Protein AF-X1FJ82-F1 (afdb_monomer)

Radius of gyration: 16.82 Å; Cα contacts (8 Å, |Δi|>4): 14; chains: 1; bounding box: 36×18×48 Å

Sequence (65 aa):
KMFEKVSIKEIEKIKERLEAELEEKSLPFHRGKEIESLLVHIDTWLEWRDDQEQKRYKEIIQSES

Secondary structure (DSSP, 8-state):
-PPP---HHHHHHHHHHHHHHHT-TT--HHHHHHHHHHHHHHHHHHHHHHHHHHHHHHHHHHH--

Foldseek 3Di:
DDDDDDDLVNLVVVLVVLVVQLPDPPRDPVSNVVSVVSNVVSVVVVVVVVVVVVVVVVVVVVVVD

Structure (mmCIF, N/CA/C/O backbone):
data_AF-X1FJ82-F1
#
_entry.id   AF-X1FJ82-F1
#
loop_
_atom_site.group_PDB
_atom_site.id
_atom_site.type_symbol
_atom_site.label_atom_id
_atom_site.label_alt_id
_atom_site.label_comp_id
_atom_site.label_asym_id
_atom_site.label_entity_id
_atom_site.label_seq_id
_atom_site.pdbx_PDB_ins_code
_atom_site.Cartn_x
_atom_site.Cartn_y
_atom_site.Cartn_z
_atom_site.occupancy
_atom_site.B_iso_or_equiv
_atom_site.auth_seq_id
_atom_site.auth_comp_id
_atom_site.auth_asym_id
_atom_site.auth_atom_id
_atom_site.pdbx_PDB_model_num
ATOM 1 N N . LYS A 1 1 ? -22.631 14.055 -7.754 1.00 56.78 1 LYS A N 1
ATOM 2 C CA . LYS A 1 1 ? -21.864 12.817 -8.034 1.00 56.78 1 LYS A CA 1
ATOM 3 C C . LYS A 1 1 ? -21.323 12.341 -6.689 1.00 56.78 1 LYS A C 1
ATOM 5 O O . LYS A 1 1 ? -20.614 13.118 -6.067 1.00 56.78 1 LYS A O 1
ATOM 10 N N . MET A 1 2 ? -21.770 11.195 -6.175 1.00 66.00 2 MET A N 1
ATOM 11 C CA . MET A 1 2 ? -21.290 10.662 -4.893 1.00 66.00 2 MET A CA 1
ATOM 12 C C . MET A 1 2 ? -19.945 9.987 -5.168 1.00 66.00 2 MET A C 1
ATOM 14 O O . MET A 1 2 ? -19.851 9.217 -6.121 1.00 66.00 2 MET A O 1
ATOM 18 N N . PHE A 1 3 ? -18.898 10.345 -4.430 1.00 71.06 3 PHE A N 1
ATOM 19 C CA . PHE A 1 3 ? -17.637 9.615 -4.518 1.00 71.06 3 PHE A CA 1
ATOM 20 C C . PHE A 1 3 ? -17.859 8.230 -3.909 1.00 71.06 3 PHE A C 1
ATOM 22 O O . PHE A 1 3 ? -18.322 8.126 -2.773 1.00 71.06 3 PHE A O 1
ATOM 29 N N . GLU A 1 4 ? -17.588 7.180 -4.679 1.00 75.25 4 GLU A N 1
ATOM 30 C CA . GLU A 1 4 ? -17.640 5.811 -4.177 1.00 75.25 4 GLU A CA 1
ATOM 31 C C . GLU A 1 4 ? -16.433 5.554 -3.276 1.00 75.25 4 GLU A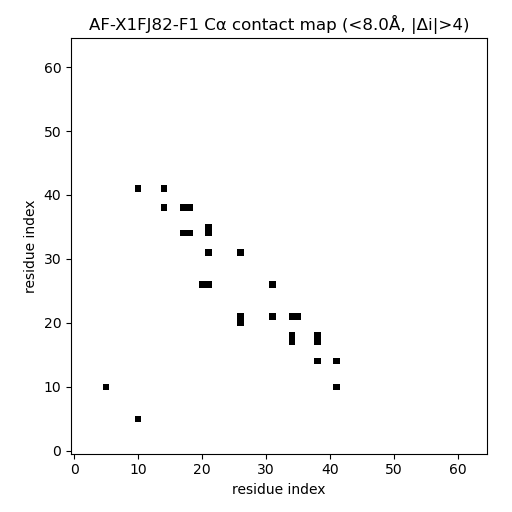 C 1
ATOM 33 O O . GLU A 1 4 ? -15.320 6.018 -3.537 1.00 75.25 4 GLU A O 1
ATOM 38 N N . LYS A 1 5 ? -16.667 4.838 -2.176 1.00 79.12 5 LYS A N 1
ATOM 39 C CA . LYS A 1 5 ? -15.601 4.470 -1.252 1.00 79.12 5 LYS A CA 1
ATOM 40 C C . LYS A 1 5 ? -14.763 3.374 -1.906 1.00 79.12 5 LYS A C 1
ATOM 42 O O . LYS A 1 5 ? -15.268 2.277 -2.120 1.00 79.12 5 LYS A O 1
ATOM 47 N N . VAL A 1 6 ? -13.496 3.668 -2.180 1.00 80.00 6 VAL A N 1
ATOM 48 C CA . VAL A 1 6 ? -12.534 2.669 -2.663 1.00 80.00 6 VAL A CA 1
ATOM 49 C C . VAL A 1 6 ? -12.364 1.586 -1.598 1.00 80.00 6 VAL A C 1
ATOM 51 O O . VAL A 1 6 ? -12.213 1.887 -0.408 1.00 80.00 6 VAL A O 1
ATOM 54 N N . SER A 1 7 ? -12.421 0.320 -2.009 1.00 89.19 7 SER A N 1
ATOM 55 C CA . SER A 1 7 ? -12.204 -0.802 -1.100 1.00 89.19 7 SER A CA 1
ATOM 56 C C . SER A 1 7 ? -10.712 -1.009 -0.830 1.00 89.19 7 SER A C 1
ATOM 58 O O . SER A 1 7 ? -9.870 -0.776 -1.696 1.00 89.19 7 SER A O 1
ATOM 60 N N . ILE A 1 8 ? -10.362 -1.506 0.361 1.00 90.25 8 ILE A N 1
ATOM 61 C CA . ILE A 1 8 ? -8.950 -1.782 0.677 1.00 90.25 8 ILE A CA 1
ATOM 62 C C . ILE A 1 8 ? -8.368 -2.827 -0.283 1.00 90.25 8 ILE A C 1
ATOM 64 O O . ILE A 1 8 ? -7.256 -2.657 -0.764 1.00 90.25 8 ILE A O 1
ATOM 68 N N . LYS A 1 9 ? -9.160 -3.831 -0.671 1.00 92.00 9 LYS A N 1
ATOM 69 C CA . LYS A 1 9 ? -8.747 -4.836 -1.661 1.00 92.00 9 LYS A CA 1
ATOM 70 C C . LYS A 1 9 ? -8.347 -4.227 -3.004 1.00 92.00 9 LYS A C 1
ATOM 72 O O . LYS A 1 9 ? -7.511 -4.787 -3.702 1.00 92.00 9 LYS A O 1
ATOM 77 N N . GLU A 1 10 ? -8.969 -3.124 -3.415 1.00 93.06 10 GLU A N 1
ATOM 78 C CA . GLU A 1 10 ? -8.567 -2.421 -4.638 1.00 93.06 10 GLU A CA 1
ATOM 79 C C . GLU A 1 10 ? -7.235 -1.693 -4.455 1.00 93.06 10 GLU A C 1
ATOM 81 O O . GLU A 1 10 ? -6.406 -1.723 -5.360 1.00 93.06 10 GLU A O 1
ATOM 86 N N . ILE A 1 11 ? -7.005 -1.093 -3.286 1.00 94.25 11 ILE A N 1
ATOM 87 C CA . ILE A 1 11 ? -5.749 -0.406 -2.953 1.00 94.25 11 ILE A CA 1
ATOM 88 C C . ILE A 1 11 ? -4.591 -1.404 -2.842 1.00 94.25 11 ILE A C 1
ATOM 90 O O . ILE A 1 11 ? -3.533 -1.159 -3.415 1.00 94.25 11 ILE A O 1
ATOM 94 N N . GLU A 1 12 ? -4.803 -2.555 -2.203 1.00 94.94 12 GLU A N 1
ATOM 95 C CA . GLU A 1 12 ? -3.821 -3.648 -2.128 1.00 94.94 12 GLU A CA 1
ATOM 96 C C . GLU A 1 12 ? -3.446 -4.155 -3.525 1.00 94.94 12 GLU A C 1
ATOM 98 O O . GLU A 1 12 ? -2.269 -4.252 -3.853 1.00 94.94 12 GLU A O 1
ATOM 103 N N . LYS A 1 13 ? -4.429 -4.355 -4.413 1.00 96.38 13 LYS A N 1
ATOM 104 C CA . LYS A 1 13 ? -4.155 -4.726 -5.812 1.00 96.38 13 LYS A CA 1
ATOM 105 C C . LYS A 1 13 ? -3.379 -3.656 -6.579 1.00 96.38 13 LYS A C 1
ATOM 107 O O . LYS A 1 13 ? -2.618 -3.983 -7.487 1.00 96.38 13 LYS A O 1
ATOM 112 N N . ILE A 1 14 ? -3.606 -2.374 -6.289 1.00 96.00 14 ILE A N 1
ATOM 113 C CA . ILE A 1 14 ? -2.824 -1.286 -6.893 1.00 96.00 14 ILE A CA 1
ATOM 114 C C . ILE A 1 14 ? -1.384 -1.343 -6.383 1.00 96.00 14 ILE A C 1
ATOM 116 O O . ILE A 1 14 ? -0.468 -1.238 -7.196 1.00 96.00 14 ILE A O 1
ATOM 120 N N . LYS A 1 15 ? -1.191 -1.559 -5.077 1.00 97.12 15 LYS A N 1
ATOM 121 C CA . LYS A 1 15 ? 0.128 -1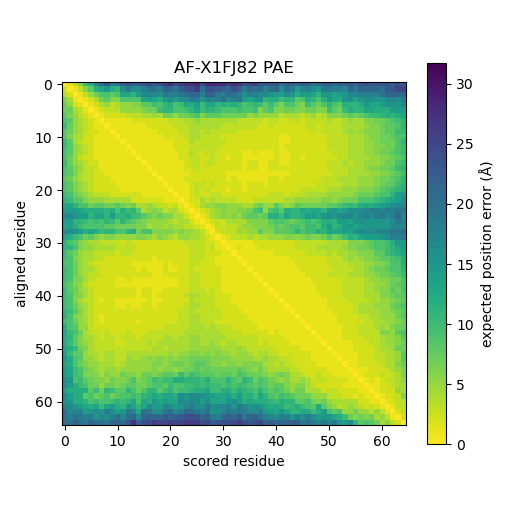.734 -4.465 1.00 97.12 15 LYS A CA 1
ATOM 122 C C . LYS A 1 15 ? 0.901 -2.881 -5.119 1.00 97.12 15 LYS A C 1
ATOM 124 O O . LYS A 1 15 ? 1.982 -2.639 -5.639 1.00 97.12 15 LYS A O 1
ATOM 129 N N . GLU A 1 16 ? 0.304 -4.070 -5.209 1.00 97.31 16 GLU A N 1
ATOM 130 C CA . GLU A 1 16 ? 0.921 -5.253 -5.836 1.00 97.31 16 GLU A CA 1
ATOM 131 C C . GLU A 1 16 ? 1.364 -4.978 -7.283 1.00 97.31 16 GLU A C 1
ATOM 133 O O . GLU A 1 16 ? 2.447 -5.374 -7.710 1.00 97.31 16 GLU A O 1
ATOM 138 N N . ARG A 1 17 ? 0.535 -4.266 -8.057 1.00 97.12 17 ARG A N 1
ATOM 139 C CA . ARG A 1 17 ? 0.867 -3.899 -9.442 1.00 97.12 17 ARG A CA 1
ATOM 140 C C . ARG A 1 17 ? 2.029 -2.915 -9.525 1.00 97.12 17 ARG A C 1
ATOM 142 O O . ARG A 1 17 ? 2.826 -3.019 -10.449 1.00 97.12 17 ARG A O 1
ATOM 149 N N . LEU A 1 18 ? 2.097 -1.960 -8.601 1.00 96.38 18 LEU A N 1
ATOM 150 C CA . LEU A 1 18 ? 3.180 -0.982 -8.524 1.00 96.38 18 LEU A CA 1
ATOM 151 C C . LEU A 1 18 ? 4.500 -1.642 -8.104 1.00 96.38 18 LEU A C 1
ATOM 153 O O . LEU A 1 18 ? 5.534 -1.341 -8.690 1.00 96.38 18 LEU A O 1
ATOM 157 N N . GLU A 1 19 ? 4.462 -2.569 -7.146 1.00 96.38 19 GLU A N 1
ATOM 158 C CA . GLU A 1 19 ? 5.627 -3.368 -6.741 1.00 96.38 19 GLU A CA 1
ATOM 159 C C . GLU A 1 19 ? 6.154 -4.207 -7.912 1.00 96.38 19 GLU A C 1
ATOM 161 O O . GLU A 1 19 ? 7.347 -4.165 -8.206 1.00 96.38 19 GLU A O 1
ATOM 166 N N . ALA A 1 20 ? 5.265 -4.884 -8.647 1.00 95.75 20 ALA A N 1
ATOM 167 C CA . ALA A 1 20 ? 5.645 -5.647 -9.834 1.00 95.75 20 ALA A CA 1
ATOM 168 C C . ALA A 1 20 ? 6.242 -4.761 -10.943 1.00 95.75 20 ALA A C 1
ATOM 170 O O . ALA A 1 20 ? 7.227 -5.143 -11.571 1.00 95.75 20 ALA A O 1
ATOM 171 N N . GLU A 1 21 ? 5.675 -3.569 -11.169 1.00 94.38 21 GLU A N 1
ATOM 172 C CA . GLU A 1 21 ? 6.203 -2.603 -12.141 1.00 94.38 21 GLU A CA 1
ATOM 173 C C . GLU A 1 21 ? 7.611 -2.120 -11.738 1.00 94.38 21 GLU A C 1
ATOM 175 O O . GLU A 1 21 ? 8.476 -1.943 -12.595 1.00 94.38 21 GLU A O 1
ATOM 180 N N . LEU A 1 22 ? 7.884 -1.962 -10.438 1.00 93.00 22 LEU A N 1
ATOM 181 C CA . LEU A 1 22 ? 9.195 -1.538 -9.935 1.00 93.00 22 LEU A CA 1
ATOM 182 C C . LEU A 1 22 ? 10.302 -2.577 -10.190 1.00 93.00 22 LEU A C 1
ATOM 184 O O . LEU A 1 22 ? 11.466 -2.210 -10.357 1.00 93.00 22 LEU A O 1
ATOM 188 N N . GLU A 1 23 ? 9.950 -3.863 -10.252 1.00 91.75 23 GLU A N 1
ATOM 189 C CA . GLU A 1 23 ? 10.877 -4.958 -10.566 1.00 91.75 23 GLU A CA 1
ATOM 190 C C . GLU A 1 23 ? 11.199 -5.073 -12.072 1.00 91.75 23 GLU A C 1
ATOM 192 O O . GLU A 1 23 ? 12.099 -5.828 -12.471 1.00 91.75 23 GLU A O 1
ATOM 197 N N . GLU A 1 24 ? 10.506 -4.325 -12.939 1.00 91.69 24 GLU A N 1
ATOM 198 C CA . GLU A 1 24 ? 10.733 -4.377 -14.380 1.00 91.69 24 GLU A CA 1
ATOM 199 C C . GLU A 1 24 ? 12.092 -3.779 -14.778 1.00 91.69 24 GLU A C 1
ATOM 201 O O . GLU A 1 24 ? 12.387 -2.598 -14.598 1.00 91.69 24 GLU A O 1
ATOM 206 N N . LYS A 1 25 ? 12.924 -4.586 -15.450 1.00 75.44 25 LYS A N 1
ATOM 207 C CA . LYS A 1 25 ? 14.269 -4.177 -15.906 1.00 75.44 25 LYS A CA 1
ATOM 208 C C . LYS A 1 25 ? 14.275 -3.002 -16.893 1.00 75.44 25 LYS A C 1
ATOM 210 O O . LYS A 1 25 ? 15.319 -2.387 -17.087 1.00 75.44 25 LYS A O 1
ATOM 21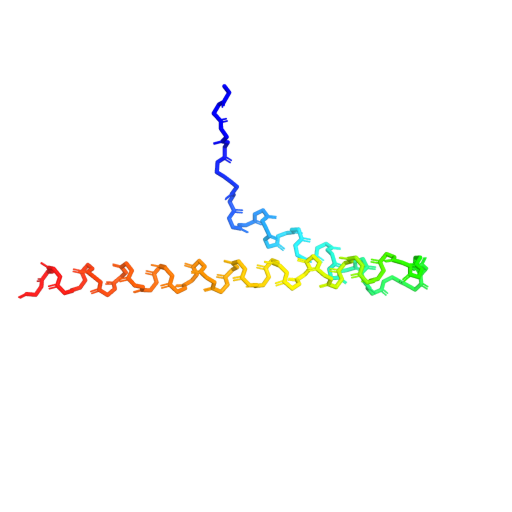5 N N . SER A 1 26 ? 13.151 -2.734 -17.557 1.00 86.56 26 SER A N 1
ATOM 216 C CA . SER A 1 26 ? 12.997 -1.681 -18.570 1.00 86.56 26 SER A CA 1
ATOM 217 C C . SER A 1 26 ? 12.317 -0.415 -18.048 1.00 86.56 26 SER A C 1
ATOM 219 O O . SER A 1 26 ? 11.912 0.427 -18.851 1.00 86.56 26 SER A O 1
ATOM 221 N N . LEU A 1 27 ? 12.176 -0.270 -16.730 1.00 88.00 27 LEU A N 1
ATOM 222 C CA . LEU A 1 27 ? 11.478 0.861 -16.142 1.00 88.00 27 LEU A CA 1
ATOM 223 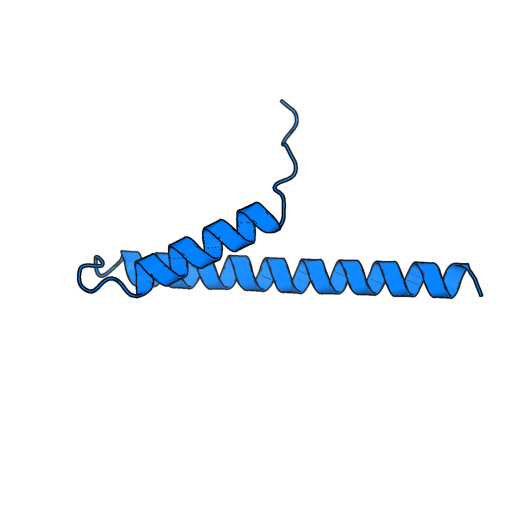C C . LEU A 1 27 ? 12.177 2.197 -16.474 1.00 88.00 27 LEU A C 1
ATOM 225 O O . LEU A 1 27 ? 13.382 2.345 -16.240 1.00 88.00 27 LEU A O 1
ATOM 229 N N . PRO A 1 28 ? 11.452 3.206 -16.992 1.00 89.69 28 PRO A N 1
ATOM 230 C CA . PRO A 1 28 ? 12.014 4.536 -17.196 1.00 89.69 28 PRO A CA 1
ATOM 231 C C . PRO A 1 28 ? 12.545 5.135 -15.885 1.00 89.69 28 PRO A C 1
ATOM 233 O O . PRO A 1 28 ? 11.904 5.032 -14.842 1.00 89.69 28 PRO A O 1
ATOM 236 N N . PHE A 1 29 ? 13.677 5.844 -15.937 1.00 79.00 29 PHE A N 1
ATOM 237 C CA . PHE A 1 29 ? 14.369 6.354 -14.740 1.00 79.00 29 PHE A CA 1
ATOM 238 C C . PHE A 1 29 ? 13.478 7.179 -13.790 1.00 79.00 29 PHE A C 1
ATOM 240 O O . PHE A 1 29 ? 13.568 7.050 -12.572 1.00 79.00 29 PHE A O 1
ATOM 247 N N . HIS A 1 30 ? 12.597 8.025 -14.332 1.00 88.69 30 HIS A N 1
ATOM 248 C CA . HIS A 1 30 ? 11.692 8.847 -13.520 1.00 88.69 30 HIS A CA 1
ATOM 249 C C . HIS A 1 30 ? 10.530 8.049 -12.925 1.00 88.69 30 HIS A C 1
ATOM 251 O O . HIS A 1 30 ? 10.050 8.383 -11.845 1.00 88.69 30 HIS A O 1
ATOM 257 N N . ARG A 1 31 ? 10.130 6.964 -13.594 1.00 93.75 31 ARG A N 1
ATOM 258 C CA . ARG A 1 31 ? 8.990 6.144 -13.202 1.00 93.75 31 ARG A CA 1
ATOM 259 C C . ARG A 1 31 ? 9.256 5.381 -11.906 1.00 93.75 31 ARG A C 1
ATOM 261 O O . ARG A 1 31 ? 8.365 5.308 -11.072 1.00 93.75 31 ARG A O 1
ATOM 268 N N . GLY A 1 32 ? 10.488 4.914 -11.688 1.00 93.56 32 GLY A N 1
ATOM 269 C CA . GLY A 1 32 ? 10.871 4.261 -10.428 1.00 93.56 32 GLY A CA 1
ATOM 270 C C . GLY A 1 32 ? 10.603 5.140 -9.206 1.00 93.56 32 GLY A C 1
ATOM 271 O O . GLY A 1 32 ? 9.904 4.725 -8.289 1.00 93.56 32 GLY A O 1
ATOM 272 N N . LYS A 1 33 ? 11.047 6.403 -9.244 1.00 93.12 33 LYS A N 1
ATOM 273 C CA . LYS A 1 33 ? 10.826 7.357 -8.142 1.00 93.12 33 LYS A CA 1
ATOM 274 C C . LYS A 1 33 ? 9.353 7.699 -7.927 1.00 93.12 33 LYS A C 1
ATOM 276 O O . LYS A 1 33 ? 8.926 7.910 -6.795 1.00 93.12 33 LYS A O 1
ATOM 281 N N . GLU A 1 34 ? 8.578 7.790 -9.007 1.00 95.62 34 GLU A N 1
ATOM 282 C CA . GLU A 1 34 ? 7.130 7.997 -8.913 1.00 95.62 34 GLU A CA 1
ATOM 283 C C . GLU A 1 34 ? 6.448 6.811 -8.228 1.00 95.62 34 GLU A C 1
ATOM 285 O O . GLU A 1 34 ? 5.645 7.013 -7.320 1.00 95.62 34 GLU A O 1
ATOM 290 N N . ILE A 1 35 ? 6.794 5.585 -8.631 1.00 95.88 35 ILE A N 1
ATOM 291 C CA . ILE A 1 35 ? 6.255 4.358 -8.043 1.00 95.88 35 ILE A CA 1
ATOM 292 C C . ILE A 1 35 ? 6.624 4.262 -6.562 1.00 95.88 35 ILE A C 1
ATOM 294 O O . ILE A 1 35 ? 5.735 4.063 -5.741 1.00 95.88 35 ILE A O 1
ATOM 298 N N . GLU A 1 36 ? 7.891 4.479 -6.201 1.00 95.12 36 GLU A N 1
ATOM 299 C CA . GLU A 1 36 ? 8.337 4.508 -4.801 1.00 95.12 36 GLU A CA 1
ATOM 300 C C . GLU A 1 36 ? 7.529 5.518 -3.974 1.00 95.12 36 GLU A C 1
ATOM 302 O O . GLU A 1 36 ? 7.052 5.203 -2.884 1.00 95.12 36 GLU A O 1
ATOM 307 N N . SER A 1 37 ? 7.310 6.725 -4.509 1.00 96.44 37 SER A N 1
ATOM 308 C CA . SER A 1 37 ? 6.507 7.748 -3.835 1.00 96.44 37 SER A CA 1
ATOM 309 C C . SER A 1 37 ? 5.053 7.307 -3.639 1.00 96.44 37 SER A C 1
ATOM 311 O O . SER A 1 37 ? 4.497 7.500 -2.554 1.00 96.44 37 SER A O 1
ATOM 313 N N . LEU A 1 38 ? 4.443 6.685 -4.653 1.00 97.06 38 LEU A N 1
ATOM 314 C CA . LEU A 1 38 ? 3.078 6.160 -4.577 1.00 97.06 38 LEU A CA 1
ATOM 315 C C . LEU A 1 38 ? 2.957 5.024 -3.558 1.00 97.06 38 LEU A C 1
ATOM 317 O O . LEU A 1 38 ? 2.005 5.021 -2.778 1.00 97.06 38 LEU A O 1
ATOM 321 N N . LEU A 1 39 ? 3.922 4.104 -3.526 1.00 97.62 39 LEU A N 1
ATOM 322 C CA . LEU A 1 39 ? 3.959 3.006 -2.559 1.00 97.62 39 LEU A CA 1
ATOM 323 C C . LEU A 1 39 ? 4.007 3.537 -1.122 1.00 97.62 39 LEU A C 1
ATOM 325 O O . LEU A 1 39 ? 3.178 3.141 -0.308 1.00 97.62 39 LEU A O 1
ATOM 329 N N . VAL A 1 40 ? 4.860 4.530 -0.841 1.00 97.56 40 VAL A N 1
ATOM 330 C CA . VAL A 1 40 ? 4.925 5.179 0.483 1.00 97.56 40 VAL A CA 1
ATOM 331 C C . VAL A 1 40 ? 3.579 5.786 0.893 1.00 97.56 40 VAL A C 1
ATOM 333 O O . VAL A 1 40 ? 3.170 5.668 2.050 1.00 97.56 40 VAL A O 1
ATOM 336 N N . HIS A 1 41 ? 2.868 6.432 -0.036 1.00 96.31 41 HIS A N 1
ATOM 337 C CA . HIS A 1 41 ? 1.552 7.007 0.259 1.00 96.31 41 HIS A CA 1
ATOM 338 C C . HIS A 1 41 ? 0.506 5.926 0.546 1.00 96.31 41 HIS A C 1
ATOM 340 O O . HIS A 1 41 ? -0.315 6.099 1.449 1.00 96.31 41 HIS A O 1
ATOM 346 N N . ILE A 1 42 ? 0.536 4.821 -0.204 1.00 96.44 42 ILE A N 1
ATOM 347 C CA . ILE A 1 42 ? -0.366 3.687 0.010 1.00 96.44 42 ILE A CA 1
ATOM 348 C C . ILE A 1 42 ? -0.107 3.054 1.379 1.00 96.44 42 ILE A C 1
ATOM 350 O O . ILE A 1 42 ? -1.056 2.865 2.137 1.00 96.44 42 ILE A O 1
ATOM 354 N N . ASP A 1 43 ? 1.154 2.795 1.720 1.00 96.75 43 ASP A N 1
ATOM 355 C CA . ASP A 1 43 ? 1.533 2.194 3.001 1.00 96.75 43 ASP A CA 1
ATOM 356 C C . ASP A 1 43 ? 1.114 3.071 4.178 1.00 96.75 43 ASP A C 1
ATOM 358 O O . ASP A 1 43 ? 0.425 2.605 5.084 1.00 96.75 43 ASP A O 1
ATOM 362 N N . THR A 1 44 ? 1.406 4.371 4.101 1.00 95.94 44 THR A N 1
ATOM 363 C CA . THR A 1 44 ? 0.993 5.343 5.125 1.00 95.94 44 THR A CA 1
ATOM 364 C C . THR A 1 44 ? -0.529 5.352 5.310 1.00 95.94 44 THR A C 1
ATOM 366 O O . THR A 1 44 ? -1.035 5.444 6.430 1.00 95.94 44 THR A O 1
ATOM 369 N N . TRP A 1 45 ? -1.287 5.264 4.214 1.00 94.88 45 TRP A N 1
ATOM 370 C CA . TRP A 1 45 ? -2.747 5.244 4.274 1.00 94.88 45 TRP A CA 1
ATOM 371 C C . TRP A 1 45 ? -3.293 3.939 4.872 1.00 94.88 45 TRP A C 1
ATOM 373 O O . TRP A 1 45 ? -4.247 3.985 5.655 1.00 94.88 45 TRP A O 1
ATOM 383 N N . LEU A 1 46 ? -2.695 2.791 4.535 1.00 93.25 46 LEU A N 1
ATOM 384 C CA . LEU A 1 46 ? -3.068 1.487 5.090 1.00 93.25 46 LEU A CA 1
ATOM 385 C C . LEU A 1 46 ? -2.799 1.431 6.599 1.00 93.25 46 LEU A C 1
ATOM 387 O O . LEU A 1 46 ? -3.702 1.073 7.354 1.00 93.25 46 LEU A O 1
ATOM 391 N N . GLU A 1 47 ? -1.623 1.880 7.044 1.00 94.69 47 GLU A N 1
ATOM 392 C CA . GLU A 1 47 ? -1.278 1.968 8.469 1.00 94.69 47 GLU A CA 1
ATOM 393 C C . GLU A 1 47 ? -2.254 2.863 9.239 1.00 94.69 47 GLU A C 1
ATOM 395 O O . GLU A 1 47 ? -2.766 2.481 10.295 1.00 94.69 47 GLU A O 1
ATOM 400 N N . TRP A 1 48 ? -2.565 4.046 8.694 1.00 93.44 48 TRP A N 1
ATOM 401 C CA . TRP A 1 48 ? -3.547 4.943 9.299 1.00 93.44 48 TRP A CA 1
ATOM 402 C C . TRP A 1 48 ? -4.922 4.277 9.416 1.00 93.44 48 TRP A C 1
ATOM 404 O O . TRP A 1 48 ? -5.575 4.394 10.454 1.00 93.44 48 TRP A O 1
ATOM 414 N N . ARG A 1 49 ? -5.369 3.557 8.378 1.00 90.31 49 ARG A N 1
ATOM 415 C CA . ARG A 1 49 ? -6.658 2.854 8.398 1.00 90.31 49 ARG A CA 1
ATOM 416 C C . ARG A 1 49 ? -6.692 1.792 9.491 1.00 90.31 49 ARG A C 1
ATOM 418 O O . ARG A 1 49 ? -7.692 1.710 10.207 1.00 90.31 49 ARG A O 1
ATOM 425 N N . ASP A 1 50 ? -5.635 0.998 9.609 1.00 90.62 50 ASP A N 1
ATOM 426 C CA . ASP A 1 50 ? -5.555 -0.076 10.597 1.00 90.62 50 ASP A CA 1
ATOM 427 C C . ASP A 1 50 ? -5.548 0.486 12.028 1.00 90.62 50 ASP A C 1
ATOM 429 O O . ASP A 1 50 ? -6.255 -0.028 12.898 1.00 90.62 50 ASP A O 1
ATOM 433 N N . ASP A 1 51 ? -4.852 1.603 12.267 1.00 92.88 51 ASP A N 1
ATOM 434 C CA . ASP A 1 51 ? -4.901 2.319 13.549 1.00 92.88 51 ASP A CA 1
ATOM 435 C C . ASP A 1 51 ? -6.316 2.836 13.874 1.00 92.88 51 ASP A C 1
ATOM 437 O O . ASP A 1 51 ? -6.799 2.669 14.999 1.00 92.88 51 ASP A O 1
ATOM 441 N N . GLN A 1 52 ? -7.027 3.411 12.895 1.00 89.62 52 GLN A N 1
ATOM 442 C CA . GLN A 1 52 ? -8.419 3.839 13.087 1.00 89.62 52 GLN A CA 1
ATOM 443 C C . GLN A 1 52 ? -9.347 2.665 13.416 1.00 89.62 52 GLN A C 1
ATOM 445 O O . GLN A 1 52 ? -10.228 2.781 14.271 1.00 89.62 52 GLN A O 1
ATOM 450 N N . GLU A 1 53 ? -9.153 1.524 12.759 1.00 89.00 53 GLU A N 1
ATOM 451 C CA . GLU A 1 53 ? -9.941 0.325 13.013 1.00 89.00 53 GLU A CA 1
ATOM 452 C C . GLU A 1 53 ? -9.676 -0.235 14.420 1.00 89.00 53 GLU A C 1
ATOM 454 O O . GLU A 1 53 ? -10.623 -0.531 15.153 1.00 89.00 53 GLU A O 1
ATOM 459 N N . GLN A 1 54 ? -8.415 -0.282 14.858 1.00 89.19 54 GLN A N 1
ATOM 460 C CA . GLN A 1 54 ? -8.065 -0.689 16.222 1.00 89.19 54 GLN A CA 1
ATOM 461 C C . GLN A 1 54 ? -8.634 0.252 17.288 1.00 89.19 54 GLN A C 1
ATOM 463 O O . GLN A 1 54 ? -9.11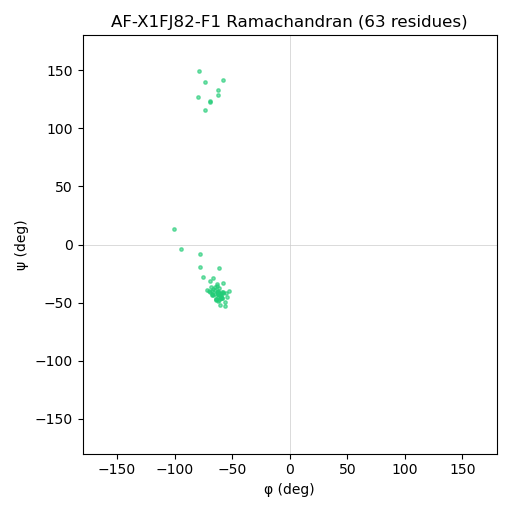6 -0.217 18.323 1.00 89.19 54 GLN A O 1
ATOM 468 N N . LYS A 1 55 ? -8.596 1.570 17.055 1.00 92.00 55 LYS A N 1
ATOM 469 C CA . LYS A 1 55 ? -9.214 2.560 17.952 1.00 92.00 55 LYS A CA 1
ATOM 470 C C . LYS A 1 55 ? -10.709 2.310 18.092 1.00 92.00 55 LYS A C 1
ATOM 472 O O . LYS A 1 55 ? -11.200 2.206 19.213 1.00 92.00 55 LYS A O 1
ATOM 477 N N . ARG A 1 56 ? -11.398 2.083 16.972 1.00 88.69 56 ARG A N 1
ATOM 478 C CA . ARG A 1 56 ? -12.826 1.759 16.964 1.00 88.69 56 ARG A CA 1
ATOM 479 C C . ARG A 1 56 ? -13.137 0.468 17.730 1.00 88.69 56 ARG A C 1
ATOM 481 O O . ARG A 1 56 ? -14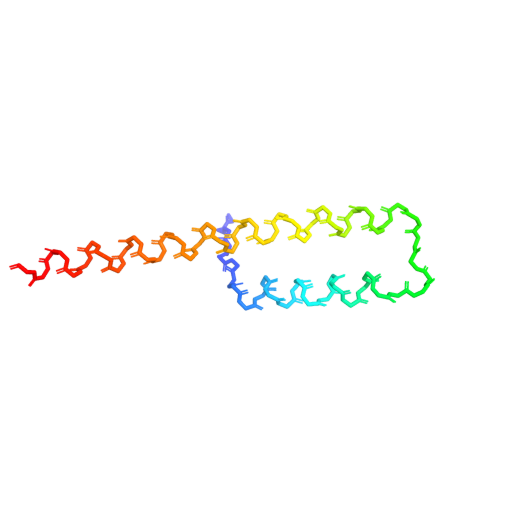.093 0.441 18.498 1.00 88.69 56 ARG A O 1
ATOM 488 N N . TYR A 1 57 ? -12.336 -0.588 17.568 1.00 86.44 57 TYR A N 1
ATOM 489 C CA . TYR A 1 57 ? -12.516 -1.821 18.349 1.00 86.44 57 TYR A CA 1
ATOM 490 C C . TYR A 1 57 ? -12.327 -1.592 19.855 1.00 86.44 57 TYR A C 1
ATOM 492 O O . TYR A 1 57 ? -13.107 -2.114 20.650 1.00 86.44 57 TYR A O 1
ATOM 500 N N . LYS A 1 58 ? -11.331 -0.791 20.261 1.00 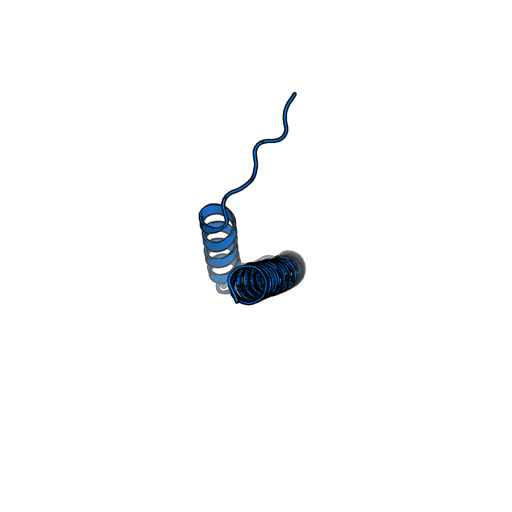87.06 58 LYS A N 1
ATOM 501 C CA . LYS A 1 58 ? -11.111 -0.442 21.676 1.00 87.06 58 LYS A CA 1
ATOM 502 C C . LYS A 1 58 ? -12.290 0.329 22.270 1.00 87.06 58 LYS A C 1
ATOM 504 O O . LYS A 1 58 ? -12.700 0.017 23.383 1.00 87.06 58 LYS A O 1
ATOM 509 N N . GLU A 1 59 ? -12.841 1.291 21.531 1.00 87.81 59 GLU A N 1
ATOM 510 C CA . GLU A 1 59 ? -14.018 2.065 21.951 1.00 87.81 59 GLU A CA 1
ATOM 511 C C . GLU A 1 59 ? -15.247 1.171 22.156 1.00 87.81 59 GLU A C 1
ATOM 513 O O . GLU A 1 59 ? -15.939 1.310 23.162 1.00 87.81 59 GLU A O 1
ATOM 518 N N . ILE A 1 60 ? -15.483 0.211 21.252 1.00 83.75 60 ILE A N 1
ATOM 519 C CA . ILE A 1 60 ? -16.597 -0.744 21.371 1.00 83.75 60 ILE A CA 1
ATOM 520 C C . ILE A 1 60 ? -16.463 -1.569 22.658 1.00 83.75 60 ILE A C 1
ATOM 522 O O . ILE A 1 60 ? -17.385 -1.576 23.469 1.00 83.75 60 ILE A O 1
ATOM 526 N N . ILE A 1 61 ? -15.298 -2.181 22.895 1.00 80.62 61 ILE A N 1
ATOM 527 C CA . ILE A 1 61 ? -15.048 -3.007 24.091 1.00 80.62 61 ILE A CA 1
ATOM 528 C C . ILE A 1 61 ? -15.234 -2.196 25.384 1.00 80.62 61 ILE A C 1
ATOM 530 O O . ILE A 1 61 ? -15.805 -2.694 26.353 1.00 80.62 61 ILE A O 1
ATOM 534 N N . GLN A 1 62 ? -14.771 -0.941 25.405 1.00 74.31 62 GLN A N 1
ATOM 535 C CA . GLN A 1 62 ? -14.933 -0.049 26.558 1.00 74.31 62 GLN A CA 1
ATOM 536 C C . GLN A 1 62 ? -16.385 0.384 26.782 1.00 74.31 62 GLN A C 1
ATOM 538 O O . GLN A 1 62 ? -16.765 0.613 27.922 1.00 74.31 62 GLN A O 1
ATOM 543 N N . SER A 1 63 ? -17.186 0.505 25.721 1.00 75.00 63 SER A N 1
ATOM 544 C CA . SER A 1 63 ? -18.605 0.870 25.824 1.00 75.00 63 SER A CA 1
ATOM 545 C C . SER A 1 63 ? -19.516 -0.282 26.267 1.00 75.00 63 SER A C 1
ATOM 547 O O . SER A 1 63 ? -20.626 -0.034 26.730 1.00 75.00 63 SER A O 1
ATOM 549 N N . GLU A 1 64 ? -19.054 -1.527 26.122 1.00 71.44 64 G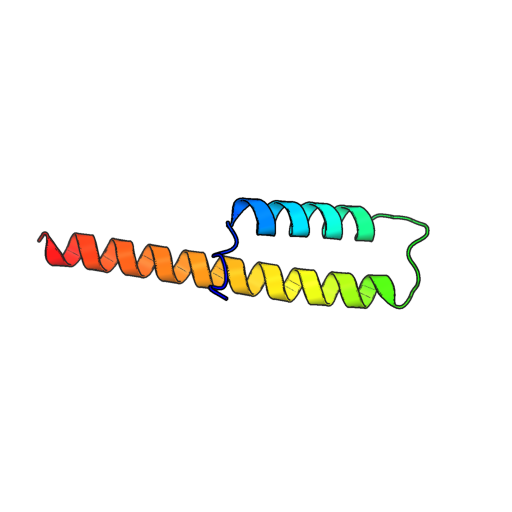LU A N 1
ATOM 550 C CA . GLU A 1 64 ? -19.773 -2.747 26.517 1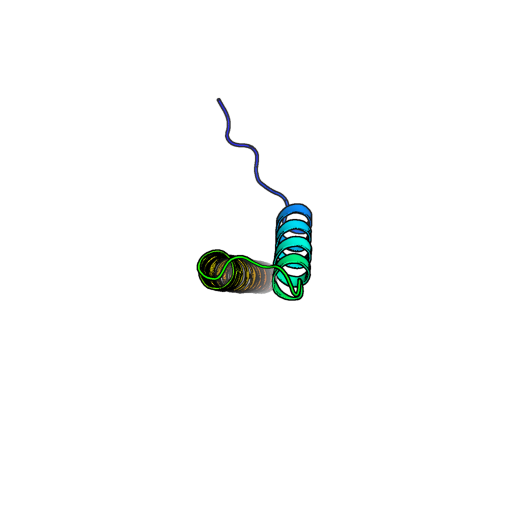.00 71.44 64 GLU A CA 1
ATOM 551 C C . GLU A 1 64 ? -19.394 -3.253 27.927 1.00 71.44 64 GLU A C 1
ATOM 553 O O . GLU A 1 64 ? -19.987 -4.227 28.397 1.00 71.44 64 GLU A O 1
ATOM 558 N N . SER A 1 65 ? -18.425 -2.607 28.593 1.00 56.28 65 SER A N 1
ATOM 559 C CA . SER A 1 65 ? -17.965 -2.908 29.964 1.00 56.28 65 SER A CA 1
ATOM 560 C C . SER A 1 65 ? -18.598 -1.979 30.997 1.00 56.28 65 SER A C 1
ATOM 562 O O . SER A 1 65 ? -18.895 -2.467 32.110 1.00 56.28 65 SER A O 1
#

Organism: NCBI:txid412755

Nearest PDB structures (foldseek):
  8zak-assembly2_B  TM=9.246E-01  e=1.543E+00  Campylobacter jejuni
  6ww7-assembly1_B  TM=9.303E-01  e=4.807E+00  Homo sapiens

Solvent-accessible surface area (backbone atoms only — not comparable to full-atom values): 3898 Å² total; per-residue (Å²): 134,83,83,76,84,80,53,67,70,57,53,52,55,50,48,56,51,46,55,55,52,66,72,40,93,80,57,54,81,69,52,50,59,51,44,54,53,50,47,53,54,50,50,55,51,52,54,51,50,52,52,53,51,52,50,52,53,52,52,51,57,62,73,76,105

pLDDT: mean 88.85, std 9.5, range [56.28, 97.62]

Mean predicted aligned error: 6.01 Å